Protein AF-Q6Q632-F1 (afdb_monomer_lite)

Organism: Lymantria dispar (NCBI:txid13123)

pLDDT: mean 87.61, std 10.71, range [58.56, 97.25]

Secondary structure (DSSP, 8-state):
-GGGGGGGT-TT-SEEE----GGGTT-B-SS-TTSBHHHHHHHHHHHHHT-GGGTTSEEE-

Radius of gyration: 13.09 Å; chains: 1; bounding box: 28×20×31 Å

Sequence (61 aa):
SERKKWIHCFEDVTAIIFCVAMSEYDQVLHEDETTNRMQESLKLFDSICNNKWFTDTSIIL

InterPro domains:
  IPR001019 Guanine nucleotide binding protein, alpha subunit [PF00503] (1-61)
  IPR001019 Guanine nucleotide binding protein, alpha subunit [PS51882] (1-61)
  IPR001019 Guanine nucleotide binding protein, alpha subunit [PTHR10218] (1-61)
  IPR027417 P-loop containing nucleoside triphosphate hydrolase [G3DSA:3.40.50.300] (1-61)
  IPR027417 P-loop containing nucleoside triphosphate hydrolase [SSF52540] (2-61)

Structure (mmCIF, N/CA/C/O backbone):
data_AF-Q6Q632-F1
#
_entry.id   AF-Q6Q632-F1
#
loop_
_atom_site.group_PDB
_atom_site.id
_atom_site.type_symbol
_atom_site.label_atom_id
_atom_site.label_alt_id
_atom_site.label_comp_id
_atom_site.label_asym_id
_atom_site.label_entity_id
_atom_site.label_seq_id
_atom_site.pdbx_PDB_ins_code
_atom_site.Cartn_x
_atom_site.Cartn_y
_atom_site.Cartn_z
_atom_site.occupancy
_atom_site.B_iso_or_equiv
_atom_site.auth_seq_id
_atom_site.auth_comp_id
_atom_site.auth_asym_id
_atom_site.auth_atom_id
_atom_site.pdbx_PDB_model_num
ATOM 1 N N . SER A 1 1 ? 4.465 18.497 5.939 1.00 58.56 1 SER A N 1
ATOM 2 C CA . SER A 1 1 ? 4.368 17.276 5.122 1.00 58.56 1 SER A CA 1
ATOM 3 C C . SER A 1 1 ? 3.077 16.580 5.500 1.00 58.56 1 SER A C 1
ATOM 5 O O . SER A 1 1 ? 2.901 16.272 6.676 1.00 58.56 1 SER A O 1
ATOM 7 N N . GLU A 1 2 ? 2.148 16.458 4.555 1.00 69.19 2 GLU A N 1
ATOM 8 C CA . GLU A 1 2 ? 0.739 16.096 4.782 1.00 69.19 2 GLU A CA 1
ATOM 9 C C . GLU A 1 2 ? 0.559 14.815 5.617 1.00 69.19 2 GLU A C 1
ATOM 11 O O . GLU A 1 2 ? -0.273 14.793 6.519 1.00 69.19 2 GLU A O 1
ATOM 16 N N . ARG A 1 3 ? 1.443 13.818 5.451 1.00 68.94 3 ARG A N 1
ATOM 17 C CA . ARG A 1 3 ? 1.440 12.551 6.213 1.00 68.94 3 ARG A CA 1
ATOM 18 C C . ARG A 1 3 ? 1.574 12.722 7.735 1.00 68.94 3 ARG A C 1
ATOM 20 O O . ARG A 1 3 ? 1.041 11.922 8.489 1.00 68.94 3 ARG A O 1
ATOM 27 N N . LYS A 1 4 ? 2.256 13.770 8.221 1.00 66.12 4 LYS A N 1
ATOM 28 C CA . LYS A 1 4 ? 2.397 14.017 9.674 1.00 66.12 4 LYS A CA 1
ATOM 29 C C . LYS A 1 4 ? 1.119 14.568 10.318 1.00 66.12 4 LYS A C 1
ATOM 31 O O . LYS A 1 4 ? 0.993 14.496 11.533 1.00 66.12 4 LYS A O 1
ATOM 36 N N . LYS A 1 5 ? 0.189 15.120 9.529 1.00 68.62 5 LYS A N 1
ATOM 37 C CA . LYS A 1 5 ? -1.096 15.645 10.028 1.00 68.62 5 LYS A CA 1
ATOM 38 C C . LYS A 1 5 ? -2.146 14.546 10.207 1.00 68.62 5 LYS A C 1
ATOM 40 O O . LYS A 1 5 ? -3.109 14.746 10.933 1.00 68.62 5 LYS A O 1
ATOM 45 N N . TRP A 1 6 ? -1.937 13.393 9.571 1.00 69.62 6 TRP A N 1
ATOM 46 C CA . TRP A 1 6 ? -2.885 12.282 9.531 1.00 69.62 6 TRP A CA 1
ATOM 47 C C . TRP A 1 6 ? -3.215 11.739 10.921 1.00 69.62 6 TRP A C 1
ATOM 49 O O . TRP A 1 6 ? -4.372 11.464 11.198 1.00 69.62 6 TRP A O 1
ATOM 59 N N . ILE A 1 7 ? -2.234 11.678 11.824 1.00 65.81 7 ILE A N 1
ATOM 60 C CA . ILE A 1 7 ? -2.409 11.129 13.180 1.00 65.81 7 ILE A CA 1
ATOM 61 C C . ILE A 1 7 ? -3.550 11.819 13.946 1.00 65.81 7 ILE A C 1
ATOM 63 O O . ILE A 1 7 ? -4.266 11.157 14.684 1.00 65.81 7 ILE A O 1
ATOM 67 N N . HIS A 1 8 ? -3.771 13.120 13.730 1.00 64.44 8 HIS A N 1
ATOM 68 C CA . HIS A 1 8 ? -4.862 13.858 14.377 1.00 64.44 8 HIS A CA 1
ATOM 69 C C . HIS A 1 8 ? -6.213 13.730 13.658 1.00 64.44 8 HIS A C 1
ATOM 71 O O . HIS A 1 8 ? -7.236 14.111 14.213 1.00 64.44 8 HIS A O 1
ATOM 77 N N . CYS A 1 9 ? -6.230 13.231 12.421 1.00 64.31 9 CYS A N 1
ATOM 78 C CA . CYS A 1 9 ? -7.448 13.029 11.634 1.00 64.31 9 CYS A CA 1
ATOM 79 C C . CYS A 1 9 ? -8.026 11.613 11.768 1.00 64.31 9 CYS A C 1
ATOM 81 O O . CYS A 1 9 ? -9.131 11.381 11.287 1.00 64.31 9 CYS A O 1
ATOM 83 N N . PHE A 1 10 ? -7.285 10.677 12.370 1.00 67.44 10 PHE A N 1
ATOM 84 C CA . PHE A 1 10 ? -7.635 9.254 12.407 1.00 67.44 10 PHE A CA 1
ATOM 85 C C . PHE A 1 10 ? -7.832 8.698 13.829 1.00 67.44 10 PHE A C 1
ATOM 87 O O . PHE A 1 10 ? -7.683 7.498 14.044 1.00 67.44 10 PHE A O 1
ATOM 94 N N . GLU A 1 11 ? -8.166 9.548 14.799 1.00 69.69 11 GLU A N 1
ATOM 95 C CA . GLU A 1 11 ? -8.641 9.082 16.107 1.00 69.69 11 GLU A CA 1
ATOM 96 C C . GLU A 1 11 ? -10.100 8.598 15.969 1.00 69.69 11 GLU A C 1
ATOM 98 O O . GLU A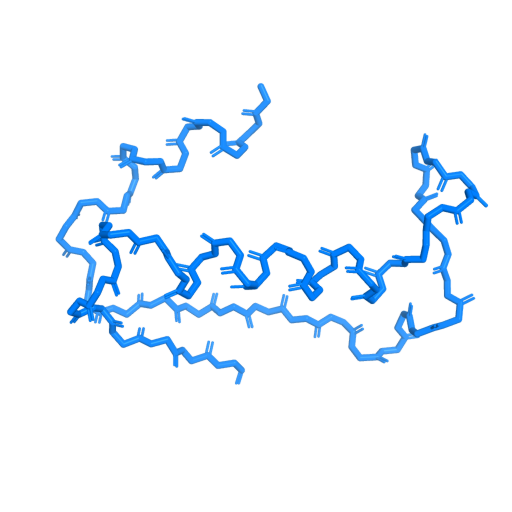 1 11 ? -10.915 9.275 15.340 1.00 69.69 11 GLU A O 1
ATOM 103 N N . ASP A 1 12 ? -10.410 7.407 16.494 1.00 73.56 12 ASP A N 1
ATOM 104 C CA . ASP A 1 12 ? -11.743 6.771 16.477 1.00 73.56 12 ASP A CA 1
ATOM 105 C C . ASP A 1 12 ? -12.392 6.550 15.092 1.00 73.56 12 ASP A C 1
ATOM 107 O O . ASP A 1 12 ? -13.614 6.620 14.929 1.00 73.56 12 ASP A O 1
ATOM 111 N N . VAL A 1 13 ? -11.600 6.228 14.064 1.00 85.19 13 VAL A N 1
ATOM 112 C CA . VAL A 1 13 ? -12.154 5.855 12.750 1.00 85.19 13 VAL A CA 1
ATOM 113 C C . VAL A 1 13 ? -12.576 4.384 12.690 1.00 85.19 13 VAL A C 1
ATOM 115 O O . VAL A 1 13 ? -11.835 3.484 13.078 1.00 85.19 13 VAL A O 1
ATOM 118 N N . THR A 1 14 ? -13.761 4.124 12.128 1.00 88.25 14 THR A N 1
ATOM 119 C CA . THR A 1 14 ? -14.291 2.759 11.948 1.00 88.25 14 THR A CA 1
ATOM 120 C C . THR A 1 14 ? -13.466 1.941 10.953 1.00 88.25 14 THR A C 1
ATOM 122 O O . THR A 1 14 ? -13.255 0.742 11.141 1.00 88.25 14 THR A O 1
ATOM 125 N N . ALA A 1 15 ? -13.027 2.577 9.865 1.00 91.12 15 ALA A N 1
ATOM 126 C CA . ALA A 1 15 ? -12.267 1.924 8.811 1.00 91.12 15 ALA A CA 1
ATOM 127 C C . ALA A 1 15 ? -11.390 2.915 8.037 1.00 91.12 15 ALA A C 1
ATOM 129 O O . ALA A 1 15 ? -11.719 4.097 7.919 1.00 91.12 15 ALA A O 1
ATOM 130 N N . ILE A 1 16 ? -10.308 2.401 7.460 1.00 90.75 16 ILE A N 1
ATOM 131 C CA . ILE A 1 16 ? -9.435 3.095 6.515 1.00 90.75 16 ILE A CA 1
ATOM 132 C C . ILE A 1 16 ? -9.660 2.492 5.132 1.00 90.75 16 ILE A C 1
ATOM 134 O O . ILE A 1 16 ? -9.583 1.278 4.962 1.00 90.75 16 ILE A O 1
ATOM 138 N N . ILE A 1 17 ? -9.904 3.348 4.140 1.00 94.44 17 ILE A N 1
ATOM 139 C CA . ILE A 1 17 ? -9.920 2.960 2.727 1.00 94.44 17 ILE A CA 1
ATOM 140 C C . ILE A 1 17 ? -8.589 3.398 2.122 1.00 94.44 17 ILE A C 1
ATOM 142 O O . ILE A 1 17 ? -8.300 4.595 2.056 1.00 94.44 17 ILE A O 1
ATOM 146 N N . PHE A 1 18 ? -7.772 2.436 1.708 1.00 94.56 18 PHE A N 1
ATOM 147 C CA . PHE A 1 18 ? -6.479 2.688 1.091 1.00 94.56 18 PHE A CA 1
ATOM 148 C C . PHE A 1 18 ? -6.570 2.496 -0.423 1.00 94.56 18 PHE A C 1
ATOM 150 O O . PHE A 1 18 ? -6.671 1.378 -0.903 1.00 94.56 18 PHE A O 1
ATOM 157 N N . CYS A 1 19 ? -6.492 3.583 -1.189 1.00 95.06 19 CYS A N 1
ATOM 158 C CA . CYS A 1 19 ? -6.544 3.511 -2.649 1.00 95.06 19 CYS A CA 1
ATOM 159 C C . CYS A 1 19 ? -5.139 3.400 -3.253 1.00 95.06 19 CYS A C 1
ATOM 161 O O . CYS A 1 19 ? -4.274 4.234 -2.977 1.00 95.06 19 CYS A O 1
ATOM 163 N N . VAL A 1 20 ? -4.941 2.433 -4.153 1.00 95.00 20 VAL A N 1
ATOM 164 C CA . VAL A 1 20 ? -3.703 2.267 -4.927 1.00 95.00 20 VAL A CA 1
ATOM 165 C C . VAL A 1 20 ? -3.981 2.270 -6.428 1.00 95.00 20 VAL A C 1
ATOM 167 O O . VAL A 1 20 ? -4.929 1.653 -6.912 1.00 95.00 20 VAL A O 1
ATOM 170 N N . ALA A 1 21 ? -3.133 2.956 -7.189 1.00 95.75 21 ALA A N 1
ATOM 171 C CA . ALA A 1 21 ? -3.201 2.951 -8.641 1.00 95.75 21 ALA A CA 1
ATOM 172 C C . ALA A 1 21 ? -2.444 1.734 -9.202 1.00 95.75 21 ALA A C 1
ATOM 174 O O . ALA A 1 21 ? -1.219 1.733 -9.315 1.00 95.75 21 ALA A O 1
ATOM 175 N N . MET A 1 22 ? -3.179 0.681 -9.573 1.00 95.25 22 MET A N 1
ATOM 176 C CA . MET A 1 22 ? -2.582 -0.564 -10.088 1.00 95.25 22 MET A CA 1
ATOM 177 C C . MET A 1 22 ? -1.803 -0.378 -11.398 1.00 95.25 22 MET A C 1
ATOM 179 O O . MET A 1 22 ? -0.894 -1.150 -11.689 1.00 95.25 22 MET A O 1
ATOM 183 N N . SER A 1 23 ? -2.146 0.642 -12.186 1.00 97.25 23 SER A N 1
ATOM 184 C CA . SER A 1 23 ? -1.506 0.951 -13.469 1.00 97.25 23 SER A CA 1
ATOM 185 C C . SER A 1 23 ? -0.130 1.606 -13.343 1.00 97.25 23 SER A C 1
ATOM 187 O O . SER A 1 23 ? 0.499 1.864 -14.357 1.00 97.25 23 SER A O 1
ATOM 189 N N . GLU A 1 24 ? 0.335 1.921 -12.133 1.00 96.44 24 GLU A N 1
ATOM 190 C CA . GLU A 1 24 ? 1.579 2.673 -11.910 1.00 96.44 24 GLU A CA 1
ATOM 191 C C . GLU A 1 24 ? 2.777 1.765 -11.583 1.00 96.44 24 GLU A C 1
ATOM 193 O O . GLU A 1 24 ? 3.775 2.214 -11.017 1.00 96.44 24 GLU A O 1
ATOM 198 N N . TYR A 1 25 ? 2.691 0.474 -11.924 1.00 95.81 25 TYR A N 1
ATOM 199 C CA . TYR A 1 25 ? 3.742 -0.509 -11.644 1.00 95.81 25 TYR A CA 1
ATOM 200 C C . TYR A 1 25 ? 5.047 -0.242 -12.408 1.00 95.81 25 TYR A C 1
ATOM 202 O O . TYR A 1 25 ? 6.105 -0.664 -11.950 1.00 95.81 25 TYR A O 1
ATOM 210 N N . ASP A 1 26 ? 4.997 0.455 -13.543 1.00 96.56 26 ASP A N 1
ATOM 211 C CA . ASP A 1 26 ? 6.142 0.808 -14.393 1.00 96.56 26 ASP A CA 1
ATOM 212 C C . ASP A 1 26 ? 6.492 2.306 -14.346 1.00 96.56 26 ASP A C 1
ATOM 214 O O . ASP A 1 26 ? 7.393 2.758 -15.051 1.00 96.56 26 ASP A O 1
ATOM 218 N N . GLN A 1 27 ? 5.816 3.077 -13.491 1.00 96.88 27 GLN A N 1
ATOM 219 C CA . GLN A 1 27 ? 6.008 4.519 -13.365 1.00 96.88 27 GLN A CA 1
ATOM 220 C C . GLN A 1 27 ? 6.908 4.877 -12.179 1.00 96.88 27 GLN A C 1
ATOM 222 O O . GLN A 1 27 ? 6.952 4.171 -11.167 1.00 96.88 27 GLN A O 1
ATOM 227 N N . VAL A 1 28 ? 7.578 6.025 -12.276 1.00 96.81 28 VAL A N 1
ATOM 228 C CA . VAL A 1 28 ? 8.373 6.636 -11.197 1.00 96.81 28 VAL A CA 1
ATOM 229 C C . VAL A 1 28 ? 7.672 7.871 -10.629 1.00 96.81 28 VAL A C 1
ATOM 231 O O . VAL A 1 28 ? 6.790 8.438 -11.280 1.00 96.81 28 VAL A O 1
ATOM 234 N N . LEU A 1 29 ? 7.991 8.257 -9.392 1.00 92.62 29 LEU A N 1
ATOM 235 C CA . LEU A 1 29 ? 7.423 9.451 -8.766 1.00 92.62 29 LEU A CA 1
ATOM 236 C C . LEU A 1 29 ? 7.786 10.702 -9.576 1.00 92.62 29 LEU A C 1
ATOM 238 O O . LEU A 1 29 ? 8.875 10.820 -10.123 1.00 92.62 29 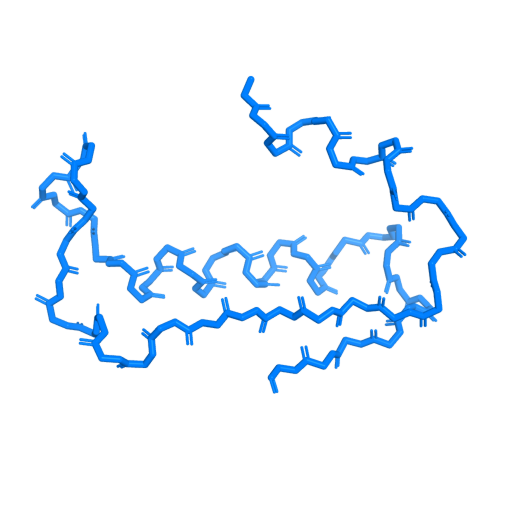LEU A O 1
ATOM 242 N N . HIS A 1 30 ? 6.877 11.676 -9.612 1.00 89.44 30 HIS A N 1
ATOM 243 C C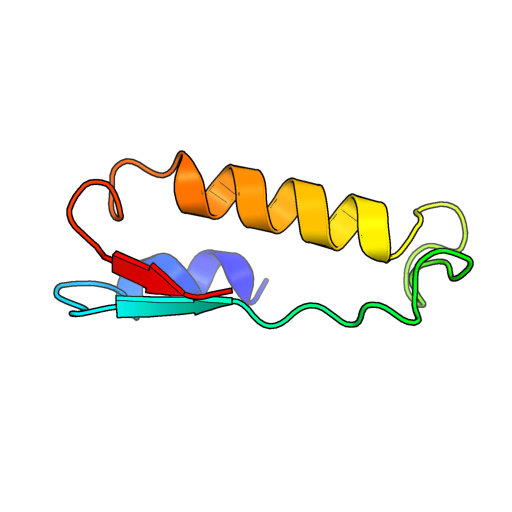A . HIS A 1 30 ? 7.148 12.946 -10.292 1.00 89.44 30 HIS A CA 1
ATOM 244 C C . HIS A 1 30 ? 8.237 13.770 -9.585 1.00 89.44 30 HIS A C 1
ATOM 246 O O . HIS A 1 30 ? 8.986 14.503 -10.217 1.00 89.44 30 HIS A O 1
ATOM 252 N N . GLU A 1 31 ? 8.312 13.641 -8.260 1.00 89.12 31 GLU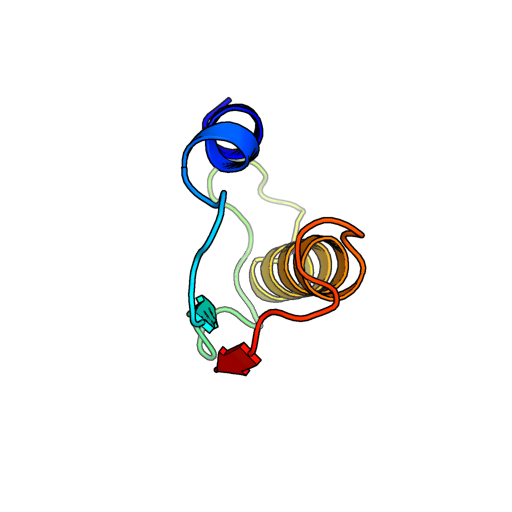 A N 1
ATOM 253 C CA . GLU A 1 31 ? 9.256 14.353 -7.392 1.00 89.12 31 GLU A CA 1
ATOM 254 C C . GLU A 1 31 ? 10.625 13.653 -7.319 1.00 89.12 31 GLU A C 1
ATOM 256 O O . GLU A 1 31 ? 11.609 14.259 -6.900 1.00 89.12 31 GLU A O 1
ATOM 261 N N . ASP A 1 32 ? 10.673 12.375 -7.706 1.00 87.81 32 ASP A N 1
ATOM 262 C CA . ASP A 1 32 ? 11.844 11.503 -7.664 1.00 87.81 32 ASP A CA 1
ATOM 263 C C . ASP A 1 32 ? 11.762 10.475 -8.804 1.00 87.81 32 ASP A C 1
ATOM 265 O O . ASP A 1 32 ? 11.087 9.449 -8.699 1.00 87.81 32 ASP A O 1
ATOM 269 N N . GLU A 1 33 ? 12.497 10.741 -9.887 1.00 88.25 33 GLU A N 1
ATOM 270 C CA . GLU A 1 33 ? 12.511 9.924 -11.109 1.00 88.25 33 GLU A CA 1
ATOM 271 C C . GLU A 1 33 ? 13.176 8.544 -10.939 1.00 88.25 33 GLU A C 1
ATOM 273 O O . GLU A 1 33 ? 13.330 7.801 -11.908 1.00 88.25 33 GLU A O 1
ATOM 278 N N . THR A 1 34 ? 13.583 8.174 -9.722 1.00 93.31 34 THR A N 1
ATOM 279 C CA . THR A 1 34 ? 14.194 6.869 -9.437 1.00 93.31 34 THR A CA 1
ATOM 280 C C . THR A 1 34 ? 13.279 5.934 -8.655 1.00 93.31 34 THR A C 1
ATOM 282 O O . THR A 1 34 ? 13.376 4.711 -8.789 1.00 93.31 34 THR A O 1
ATOM 285 N N . THR A 1 35 ? 12.355 6.480 -7.863 1.00 94.44 35 THR A N 1
ATOM 286 C CA . THR A 1 35 ? 11.480 5.677 -7.007 1.00 94.44 35 THR A CA 1
ATOM 287 C C . THR A 1 35 ? 10.231 5.246 -7.763 1.00 94.44 35 THR A C 1
ATOM 289 O O . THR A 1 35 ? 9.429 6.068 -8.198 1.00 94.44 35 THR A O 1
ATOM 292 N N . ASN A 1 36 ? 10.026 3.932 -7.876 1.00 96.50 36 ASN A N 1
ATOM 293 C CA . ASN A 1 36 ? 8.819 3.356 -8.464 1.00 96.50 36 ASN A CA 1
ATOM 294 C C . ASN A 1 36 ? 7.561 3.688 -7.637 1.00 96.50 36 ASN A C 1
ATOM 296 O O . ASN A 1 36 ? 7.553 3.532 -6.412 1.00 96.50 36 ASN A O 1
ATOM 300 N N . ARG A 1 37 ? 6.479 4.094 -8.312 1.00 96.38 37 ARG A N 1
ATOM 301 C CA . ARG A 1 37 ? 5.240 4.557 -7.664 1.00 96.38 37 ARG A CA 1
ATOM 302 C C . ARG A 1 37 ? 4.533 3.447 -6.893 1.00 96.38 37 ARG A C 1
ATOM 304 O O . ARG A 1 37 ? 4.177 3.653 -5.735 1.00 96.38 37 ARG A O 1
ATOM 311 N N . MET A 1 38 ? 4.399 2.258 -7.481 1.00 96.62 38 MET A N 1
ATOM 312 C CA . MET A 1 38 ? 3.794 1.108 -6.798 1.00 96.62 38 MET A CA 1
ATOM 313 C C . MET A 1 38 ? 4.596 0.698 -5.554 1.00 96.62 38 MET A C 1
ATOM 315 O O . MET A 1 38 ? 4.007 0.403 -4.516 1.00 96.62 38 MET A O 1
ATOM 319 N N . GLN A 1 39 ? 5.929 0.725 -5.621 1.00 96.19 39 GLN A N 1
ATOM 320 C CA . GLN A 1 39 ? 6.780 0.434 -4.461 1.00 96.19 39 GLN A CA 1
ATOM 321 C C . GLN A 1 39 ? 6.593 1.456 -3.333 1.00 96.19 39 GLN A C 1
ATOM 323 O O . GLN A 1 39 ? 6.552 1.075 -2.164 1.00 96.19 39 GLN A O 1
ATOM 328 N N . GLU A 1 40 ? 6.442 2.742 -3.655 1.00 94.62 40 GLU A N 1
ATOM 329 C CA . GLU A 1 40 ? 6.115 3.764 -2.654 1.00 94.62 40 GLU A CA 1
ATOM 330 C C . GLU A 1 40 ? 4.724 3.538 -2.040 1.00 94.62 40 GLU A C 1
ATOM 332 O O . GLU A 1 40 ? 4.570 3.628 -0.821 1.00 94.62 40 GLU A O 1
ATOM 337 N N . SER A 1 41 ? 3.717 3.170 -2.841 1.00 95.50 41 SER A N 1
ATOM 338 C CA . SER A 1 41 ? 2.388 2.814 -2.324 1.00 95.50 41 SER A CA 1
ATOM 339 C C . SER A 1 41 ? 2.431 1.613 -1.377 1.00 95.50 41 SER A C 1
ATOM 341 O O . SER A 1 41 ? 1.791 1.654 -0.329 1.00 95.50 41 SER A O 1
ATOM 343 N N . LEU A 1 42 ? 3.213 0.576 -1.696 1.00 95.50 42 LEU A N 1
ATOM 344 C CA . LEU A 1 42 ? 3.394 -0.592 -0.827 1.00 95.50 42 LEU A CA 1
ATOM 345 C C . LEU A 1 42 ? 4.062 -0.219 0.500 1.00 95.50 42 LEU A C 1
ATOM 347 O O . LEU A 1 42 ? 3.593 -0.635 1.557 1.00 95.50 42 LEU A O 1
ATOM 351 N N . LYS A 1 43 ? 5.112 0.612 0.467 1.00 94.94 43 LYS A N 1
ATOM 352 C CA . LYS A 1 43 ? 5.763 1.126 1.686 1.00 94.94 43 LYS A CA 1
ATOM 353 C C . LYS A 1 43 ? 4.793 1.924 2.554 1.00 94.94 43 LYS A C 1
ATOM 355 O O . LYS A 1 43 ? 4.800 1.791 3.776 1.00 94.94 43 LYS A O 1
ATOM 360 N N . LEU A 1 44 ? 3.953 2.754 1.935 1.00 93.25 44 LEU A N 1
ATOM 361 C CA . LEU A 1 44 ? 2.947 3.520 2.661 1.00 93.25 44 LEU A CA 1
ATOM 362 C C . LEU A 1 44 ? 1.898 2.597 3.293 1.00 93.25 44 LEU A C 1
ATOM 364 O O . LEU A 1 44 ? 1.587 2.766 4.471 1.00 93.25 44 LEU A O 1
ATOM 368 N N . PHE A 1 45 ? 1.397 1.613 2.547 1.00 94.50 45 PHE A N 1
ATOM 369 C CA . PHE A 1 45 ? 0.439 0.630 3.053 1.00 94.50 45 PHE A CA 1
ATOM 370 C C . PHE A 1 45 ? 0.996 -0.148 4.252 1.00 94.50 45 PHE A C 1
ATOM 372 O O . PHE A 1 45 ? 0.320 -0.251 5.275 1.00 94.50 45 PHE A O 1
ATOM 379 N N . ASP A 1 46 ? 2.250 -0.603 4.173 1.00 94.50 46 ASP A N 1
ATOM 380 C CA . ASP A 1 46 ? 2.947 -1.278 5.275 1.00 94.50 46 ASP A CA 1
ATOM 381 C C . ASP A 1 46 ? 3.033 -0.385 6.524 1.00 94.50 46 ASP A C 1
ATOM 383 O O . ASP A 1 46 ? 2.734 -0.819 7.637 1.00 94.50 46 ASP A O 1
ATOM 387 N N . SER A 1 47 ? 3.336 0.905 6.345 1.00 91.38 47 SER A N 1
ATOM 388 C CA . SER A 1 47 ? 3.395 1.857 7.459 1.00 91.38 47 SER A CA 1
ATOM 389 C C . SER A 1 47 ? 2.043 2.116 8.132 1.00 91.38 47 SER A C 1
ATOM 391 O O . SER A 1 47 ? 2.017 2.467 9.310 1.00 91.38 47 SER A O 1
ATOM 393 N N . ILE A 1 48 ? 0.931 1.958 7.405 1.00 89.94 48 ILE A N 1
ATOM 394 C CA . ILE A 1 48 ? -0.431 2.124 7.931 1.00 89.94 48 ILE A CA 1
ATOM 395 C C . ILE A 1 48 ? -0.866 0.842 8.638 1.00 89.94 48 ILE A C 1
ATOM 397 O O . ILE A 1 48 ? -1.275 0.901 9.793 1.00 89.94 48 ILE A O 1
ATOM 401 N N . CYS A 1 49 ? -0.714 -0.313 7.987 1.00 90.56 49 CYS A N 1
ATOM 402 C CA . CYS A 1 49 ? -1.127 -1.605 8.539 1.00 90.56 49 CYS A CA 1
ATOM 403 C C . CYS A 1 49 ? -0.374 -1.966 9.822 1.00 90.56 49 CYS A C 1
ATOM 405 O O . CYS A 1 49 ? -0.945 -2.575 10.719 1.00 90.56 49 CYS A O 1
ATOM 407 N N . ASN A 1 50 ? 0.896 -1.565 9.929 1.00 90.25 50 ASN A N 1
ATOM 408 C CA . ASN A 1 50 ? 1.718 -1.820 11.112 1.00 90.25 50 ASN A CA 1
ATOM 409 C C . ASN A 1 50 ? 1.690 -0.673 12.137 1.00 90.25 50 ASN A C 1
ATOM 411 O O . ASN A 1 50 ? 2.450 -0.691 13.112 1.00 90.25 50 ASN A O 1
ATOM 415 N N . ASN A 1 51 ? 0.854 0.352 11.940 1.00 87.50 51 ASN A N 1
ATOM 416 C CA . ASN A 1 51 ? 0.743 1.442 12.897 1.00 87.50 51 ASN A CA 1
ATOM 417 C C . ASN A 1 51 ? -0.113 1.024 14.096 1.00 87.50 51 ASN A C 1
ATOM 419 O O . ASN A 1 51 ? -1.270 0.644 13.945 1.00 87.50 51 ASN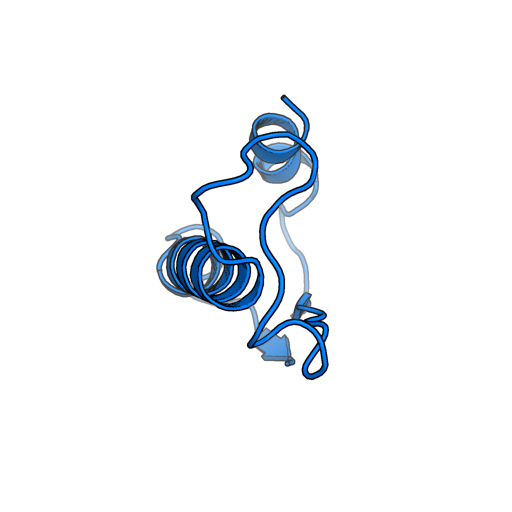 A O 1
ATOM 423 N N . LYS A 1 52 ? 0.426 1.188 15.308 1.00 87.56 52 LYS A N 1
ATOM 424 C CA . LYS A 1 52 ? -0.274 0.848 16.556 1.00 87.56 52 LYS A CA 1
ATOM 425 C C . LYS A 1 52 ? -1.619 1.560 16.714 1.00 87.56 52 LYS A C 1
ATOM 427 O O . LYS A 1 52 ? -2.515 0.987 17.327 1.00 87.56 52 LYS A O 1
ATOM 432 N N . TRP A 1 53 ? -1.773 2.764 16.160 1.00 84.38 53 TRP A N 1
ATOM 433 C CA . TRP A 1 53 ? -3.040 3.503 16.200 1.00 84.38 53 TRP A CA 1
ATOM 434 C C . TRP A 1 53 ? -4.161 2.861 15.374 1.00 84.38 53 TRP A C 1
ATOM 436 O O . TRP A 1 53 ? -5.319 3.147 15.639 1.00 84.38 53 TRP A O 1
ATOM 446 N N . PHE A 1 54 ? -3.839 1.986 14.416 1.00 86.50 54 PHE A N 1
ATOM 447 C CA . PHE A 1 54 ? -4.815 1.350 13.522 1.00 86.50 54 PHE A CA 1
ATOM 448 C C . PHE A 1 54 ? -4.979 -0.151 13.778 1.00 86.50 54 PHE A C 1
ATOM 450 O O . PHE A 1 54 ? -5.561 -0.849 12.956 1.00 86.50 54 PHE A O 1
ATOM 457 N N . THR A 1 55 ? -4.491 -0.649 14.920 1.00 87.06 55 THR A N 1
ATOM 458 C CA . THR A 1 55 ? -4.519 -2.085 15.261 1.00 87.06 55 THR A CA 1
ATOM 459 C C . THR A 1 55 ? -5.940 -2.659 15.253 1.00 87.06 55 THR A C 1
ATOM 461 O O . THR A 1 55 ? -6.147 -3.769 14.771 1.00 87.06 55 THR A O 1
ATOM 464 N N . ASP A 1 56 ? -6.914 -1.888 15.744 1.00 88.50 56 ASP A N 1
ATOM 465 C CA . ASP A 1 56 ? -8.323 -2.295 15.834 1.00 88.50 56 ASP A CA 1
ATOM 466 C C . ASP A 1 56 ? -9.189 -1.705 14.700 1.00 88.50 56 ASP A C 1
ATOM 468 O O . ASP A 1 56 ? -10.409 -1.875 14.674 1.00 88.50 56 ASP A O 1
ATOM 472 N N . THR A 1 57 ? -8.573 -1.003 13.745 1.00 90.50 57 THR A N 1
ATOM 473 C CA . THR A 1 57 ? -9.263 -0.352 12.627 1.00 90.50 57 THR A CA 1
ATOM 474 C C . THR A 1 57 ? -9.315 -1.289 11.423 1.00 90.50 57 THR A C 1
ATOM 476 O O . THR A 1 57 ? -8.301 -1.833 10.994 1.00 90.50 57 THR A O 1
ATOM 479 N N . SER A 1 58 ? -10.494 -1.450 10.816 1.00 93.12 58 SER A N 1
ATOM 480 C CA . SER A 1 58 ? -10.613 -2.231 9.577 1.00 93.12 58 SER A CA 1
ATOM 481 C C . SER A 1 58 ? -9.939 -1.508 8.411 1.00 93.12 58 SER A C 1
ATOM 483 O O . SER A 1 58 ? -10.198 -0.328 8.185 1.00 93.12 58 SER A O 1
ATOM 485 N N . ILE A 1 59 ? -9.114 -2.210 7.634 1.00 93.31 59 ILE A N 1
ATOM 486 C CA . ILE A 1 59 ? -8.464 -1.652 6.441 1.00 93.31 59 ILE A CA 1
ATOM 487 C C . ILE A 1 59 ? -9.065 -2.308 5.198 1.00 93.31 59 ILE A C 1
ATOM 489 O O . ILE A 1 59 ? -9.080 -3.532 5.078 1.00 93.31 59 ILE A O 1
ATOM 493 N N . ILE A 1 60 ? -9.564 -1.481 4.284 1.00 95.62 60 ILE A N 1
ATOM 494 C CA . ILE A 1 60 ? -10.126 -1.877 2.992 1.00 95.62 60 ILE A CA 1
ATOM 495 C C . ILE A 1 60 ? -9.172 -1.383 1.903 1.00 95.62 60 ILE A C 1
ATOM 497 O O . ILE A 1 60 ? -8.790 -0.211 1.912 1.00 95.62 60 ILE A O 1
ATOM 501 N N . LEU A 1 61 ? -8.794 -2.281 0.993 1.00 92.88 6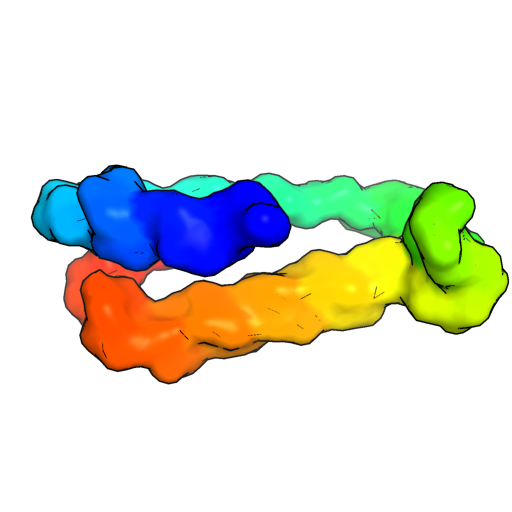1 LEU A N 1
ATOM 502 C CA . LEU A 1 61 ? -7.940 -2.014 -0.167 1.00 92.88 61 LEU A CA 1
ATOM 503 C C . LEU A 1 61 ? -8.779 -1.952 -1.448 1.00 92.88 61 LEU A C 1
ATOM 505 O O . LEU A 1 61 ? -9.640 -2.849 -1.608 1.00 92.88 61 LEU A O 1
#

Foldseek 3Di:
DVVVCVVVVPQPDQAAEQDDDPVQQPAADPVDRPHRRVVVSVVVVVCQCPDPRCVVHHYHD